Protein AF-A0A9E0NQ73-F1 (afdb_monomer)

Mean predicted aligned error: 7.07 Å

Solvent-accessible surface area (backbone atoms only — not comparable to full-atom values): 6672 Å² total; per-residue (Å²): 141,80,82,46,98,45,73,68,44,37,48,51,42,49,44,54,49,54,50,49,38,54,76,72,68,50,81,82,77,81,84,78,63,76,89,77,61,84,77,59,94,96,62,83,92,78,94,80,81,74,59,62,67,61,52,49,57,53,62,76,66,54,85,76,92,78,88,87,87,76,60,66,72,57,51,52,53,37,56,76,68,67,57,58,65,70,60,52,51,52,51,52,50,26,59,77,69,72,52,131

Radius of gyration: 22.27 Å; Cα contacts (8 Å, |Δi|>4): 39; chains: 1; bounding box: 52×22×61 Å

Structure (mmCIF, N/CA/C/O backbone):
data_AF-A0A9E0NQ73-F1
#
_entry.id   AF-A0A9E0NQ73-F1
#
loop_
_atom_site.group_PDB
_atom_site.id
_atom_site.type_symbol
_atom_site.label_atom_id
_atom_site.label_alt_id
_atom_site.label_comp_id
_atom_site.label_asym_id
_atom_site.label_entity_id
_atom_site.label_seq_id
_atom_site.pdbx_PDB_ins_code
_atom_site.Cartn_x
_atom_site.Cartn_y
_atom_site.Cartn_z
_atom_site.occupancy
_atom_site.B_iso_or_equiv
_atom_site.auth_seq_id
_atom_site.auth_comp_id
_atom_site.auth_asym_id
_atom_site.auth_atom_id
_atom_site.pdbx_PDB_model_num
ATOM 1 N N . MET A 1 1 ? 10.940 10.229 -17.733 1.00 56.34 1 MET A N 1
ATOM 2 C CA . MET A 1 1 ? 12.151 9.380 -17.679 1.00 56.34 1 MET A CA 1
ATOM 3 C C . MET A 1 1 ? 12.173 8.695 -16.330 1.00 56.34 1 MET A C 1
ATOM 5 O O . MET A 1 1 ? 12.040 9.390 -15.331 1.00 56.34 1 MET A O 1
ATOM 9 N N . THR A 1 2 ? 12.303 7.373 -16.312 1.00 76.00 2 THR A N 1
ATOM 10 C CA . THR A 1 2 ? 12.505 6.566 -15.103 1.00 76.00 2 THR A CA 1
ATOM 11 C C . THR A 1 2 ? 13.955 6.086 -15.078 1.00 76.00 2 THR A C 1
ATOM 13 O O . THR A 1 2 ? 14.506 5.757 -16.127 1.00 76.00 2 THR A O 1
ATOM 16 N N . VAL A 1 3 ? 14.586 6.081 -13.906 1.00 80.94 3 VAL A N 1
ATOM 17 C CA . VAL A 1 3 ? 15.957 5.592 -13.693 1.00 80.94 3 VAL A CA 1
ATOM 18 C C . VAL A 1 3 ? 15.953 4.774 -12.406 1.00 80.94 3 VAL A C 1
ATOM 20 O O . VAL A 1 3 ? 15.271 5.159 -11.458 1.00 80.94 3 VAL A O 1
ATOM 23 N N . GLY A 1 4 ? 16.681 3.661 -12.403 1.00 81.81 4 GLY A N 1
ATOM 24 C CA . GLY A 1 4 ? 16.969 2.846 -11.226 1.00 81.81 4 GLY A CA 1
ATOM 25 C C . GLY A 1 4 ? 18.432 2.416 -11.268 1.00 81.81 4 GLY A C 1
ATOM 26 O O . GLY A 1 4 ? 18.990 2.265 -12.359 1.00 81.81 4 GLY A O 1
ATOM 27 N N . ASP A 1 5 ? 19.043 2.257 -10.100 1.00 86.12 5 ASP A N 1
ATOM 28 C CA . ASP A 1 5 ? 20.443 1.851 -9.972 1.00 86.12 5 ASP A CA 1
ATOM 29 C C . ASP A 1 5 ? 20.600 0.331 -10.154 1.00 86.12 5 ASP A C 1
ATOM 31 O O . ASP A 1 5 ? 21.679 -0.150 -10.510 1.00 86.12 5 ASP A O 1
ATOM 35 N N . THR A 1 6 ? 19.512 -0.427 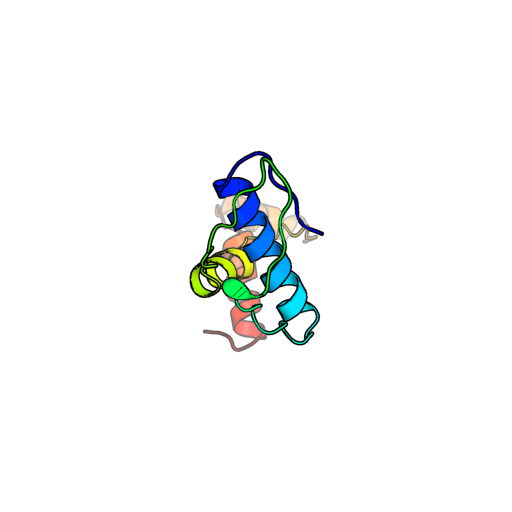-9.964 1.00 88.62 6 THR A N 1
ATOM 36 C CA . THR A 1 6 ? 19.438 -1.874 -10.210 1.00 88.62 6 THR A CA 1
ATOM 37 C C . THR A 1 6 ? 18.345 -2.240 -11.216 1.00 88.62 6 THR A C 1
ATOM 39 O O . THR A 1 6 ? 17.463 -1.439 -11.539 1.00 88.62 6 THR A O 1
ATOM 42 N N . GLU A 1 7 ? 18.382 -3.477 -11.715 1.00 84.88 7 GLU A N 1
ATOM 43 C CA . GLU A 1 7 ? 17.342 -4.014 -12.600 1.00 84.88 7 GLU A CA 1
ATOM 44 C C . GLU A 1 7 ? 15.976 -4.064 -11.897 1.00 84.88 7 GLU A C 1
ATOM 46 O O . GLU A 1 7 ? 14.953 -3.742 -12.504 1.00 84.88 7 GLU A O 1
ATOM 51 N N . GLU A 1 8 ? 15.954 -4.405 -10.604 1.00 87.69 8 GLU A N 1
ATOM 52 C CA . GLU A 1 8 ? 14.740 -4.409 -9.787 1.00 87.69 8 GLU A CA 1
ATOM 53 C C . GLU A 1 8 ? 14.166 -3.003 -9.617 1.00 87.69 8 GLU A C 1
ATOM 55 O O . GLU A 1 8 ? 12.957 -2.814 -9.751 1.00 87.69 8 GLU A O 1
ATOM 60 N N . GLU A 1 9 ? 15.015 -2.003 -9.366 1.00 88.00 9 GLU A N 1
ATOM 61 C CA . GLU A 1 9 ? 14.575 -0.611 -9.269 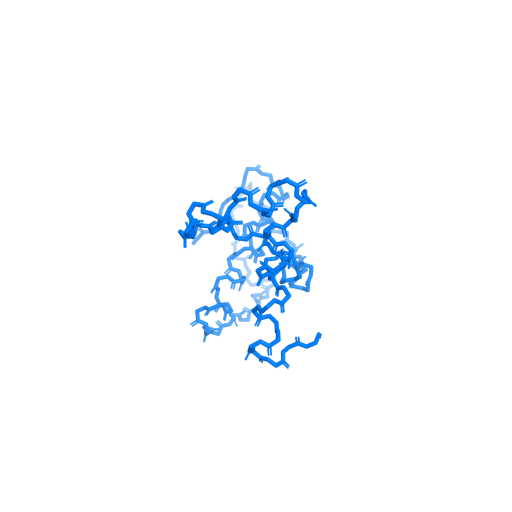1.00 88.00 9 GLU A CA 1
ATOM 62 C C . GLU A 1 9 ? 14.053 -0.093 -10.608 1.00 88.00 9 GLU A C 1
ATOM 64 O O . GLU A 1 9 ? 13.020 0.575 -10.652 1.00 88.00 9 GLU A O 1
ATOM 69 N N . ALA A 1 10 ? 14.717 -0.432 -11.716 1.00 88.44 10 ALA A N 1
ATOM 70 C CA . ALA A 1 10 ? 14.256 -0.069 -13.050 1.00 88.44 10 ALA A CA 1
ATOM 71 C C . ALA A 1 10 ? 12.877 -0.681 -13.363 1.00 88.44 10 ALA A C 1
ATOM 73 O O . ALA A 1 10 ? 12.007 0.014 -13.900 1.00 88.44 10 ALA A O 1
ATOM 74 N N . LEU A 1 11 ? 12.652 -1.949 -12.991 1.00 90.62 11 LEU A N 1
ATOM 75 C CA . LEU A 1 11 ? 11.357 -2.619 -13.133 1.00 90.62 11 LEU A CA 1
ATOM 76 C C . LEU A 1 11 ? 10.282 -1.960 -12.260 1.00 90.62 11 LEU A C 1
ATOM 78 O O . LEU A 1 11 ? 9.208 -1.636 -12.765 1.00 90.62 11 LEU A O 1
ATOM 82 N N . LEU A 1 12 ? 10.583 -1.712 -10.983 1.00 90.38 12 LEU A N 1
ATOM 83 C CA . LEU A 1 12 ? 9.670 -1.046 -10.055 1.00 90.38 12 LEU A CA 1
ATOM 84 C C . LEU A 1 12 ? 9.271 0.343 -10.569 1.00 90.38 12 LEU A C 1
ATOM 86 O O . LEU A 1 12 ? 8.094 0.701 -10.570 1.00 90.38 12 LEU A O 1
ATOM 90 N N . MET A 1 13 ? 10.240 1.125 -11.047 1.00 90.56 13 MET A N 1
ATOM 91 C CA . MET A 1 13 ? 9.990 2.462 -11.579 1.00 90.56 13 MET A CA 1
ATOM 92 C C . MET A 1 13 ? 9.130 2.426 -12.847 1.00 90.56 13 MET A C 1
ATOM 94 O O . MET A 1 13 ? 8.282 3.302 -13.022 1.00 90.56 13 MET A O 1
ATOM 98 N N . LEU A 1 14 ? 9.300 1.418 -13.712 1.00 92.06 14 LEU A N 1
ATOM 99 C CA . LEU A 1 14 ? 8.413 1.212 -14.860 1.00 92.06 14 LEU A CA 1
ATOM 100 C C . LEU A 1 14 ? 6.980 0.901 -14.408 1.00 92.06 14 LEU A C 1
ATOM 102 O O . LEU A 1 14 ? 6.042 1.515 -14.909 1.00 92.06 14 LEU A O 1
ATOM 106 N N . GLU A 1 15 ? 6.806 -0.034 -13.474 1.00 93.44 15 GLU A N 1
ATOM 107 C CA . GLU A 1 15 ? 5.487 -0.429 -12.963 1.00 93.44 15 GLU A CA 1
ATOM 108 C C . GLU A 1 15 ? 4.748 0.748 -12.315 1.00 93.44 15 GLU A C 1
ATOM 110 O O . GLU A 1 15 ? 3.575 0.985 -12.610 1.00 93.44 15 GLU A O 1
ATOM 115 N N . LEU A 1 16 ? 5.446 1.542 -11.499 1.00 92.06 16 LEU A N 1
ATOM 116 C CA . LEU A 1 16 ? 4.893 2.752 -10.887 1.00 92.06 16 LEU A CA 1
ATOM 117 C C . LEU A 1 16 ? 4.541 3.821 -11.925 1.00 92.06 16 LEU A C 1
ATOM 119 O O . LEU A 1 16 ? 3.506 4.476 -11.805 1.00 92.06 16 LEU A O 1
ATOM 123 N N . HIS A 1 17 ? 5.376 4.001 -12.950 1.00 93.00 17 HIS A N 1
ATOM 124 C CA . HIS A 1 17 ? 5.096 4.965 -14.009 1.00 93.00 17 HIS A CA 1
ATOM 125 C C . HIS A 1 17 ? 3.856 4.574 -14.819 1.00 93.00 17 HIS A C 1
ATOM 127 O O . HIS A 1 17 ? 2.994 5.419 -15.049 1.00 93.00 17 HIS A O 1
ATOM 133 N N . LEU A 1 18 ? 3.736 3.298 -15.199 1.00 93.25 18 LEU A N 1
ATOM 134 C CA . LEU A 1 18 ? 2.557 2.775 -15.890 1.00 93.25 18 LEU A CA 1
ATOM 135 C C . LEU A 1 18 ? 1.293 2.909 -15.035 1.00 93.25 18 LEU A C 1
ATOM 137 O O . LEU A 1 18 ? 0.249 3.279 -15.562 1.00 93.25 18 LEU A O 1
ATOM 141 N N . TYR A 1 19 ? 1.387 2.664 -13.725 1.00 93.62 19 TYR A N 1
ATOM 142 C CA . TYR A 1 19 ? 0.264 2.872 -12.810 1.00 93.62 19 TYR A CA 1
ATOM 143 C C . TYR A 1 19 ? -0.176 4.344 -12.777 1.00 93.62 19 TYR A C 1
ATOM 145 O O . TYR A 1 19 ? -1.367 4.627 -12.844 1.00 93.62 19 TYR A O 1
ATOM 153 N N . GLY A 1 20 ? 0.772 5.288 -12.746 1.00 92.69 20 GLY A N 1
ATOM 154 C CA . GLY A 1 20 ? 0.467 6.722 -12.823 1.00 92.69 20 GLY A CA 1
ATOM 155 C C . GLY A 1 20 ? -0.269 7.111 -14.111 1.00 92.69 20 GLY A C 1
ATOM 156 O O . GLY A 1 20 ? -1.291 7.782 -14.044 1.00 92.69 20 GLY A O 1
ATOM 157 N N . ILE A 1 21 ? 0.190 6.612 -15.265 1.00 94.12 21 ILE A N 1
ATOM 158 C CA . ILE A 1 21 ? -0.473 6.828 -16.567 1.00 94.12 21 ILE A CA 1
ATOM 159 C C . ILE A 1 21 ? -1.930 6.327 -16.534 1.00 94.12 21 ILE A C 1
ATOM 161 O O . ILE A 1 21 ? -2.824 6.988 -17.062 1.00 94.12 21 ILE A O 1
ATOM 165 N N . GLU A 1 22 ? -2.191 5.177 -15.902 1.00 93.19 22 GLU A N 1
ATOM 166 C CA . GLU A 1 22 ? -3.551 4.637 -15.755 1.00 93.19 22 GLU A CA 1
ATOM 167 C C . GLU A 1 22 ? -4.446 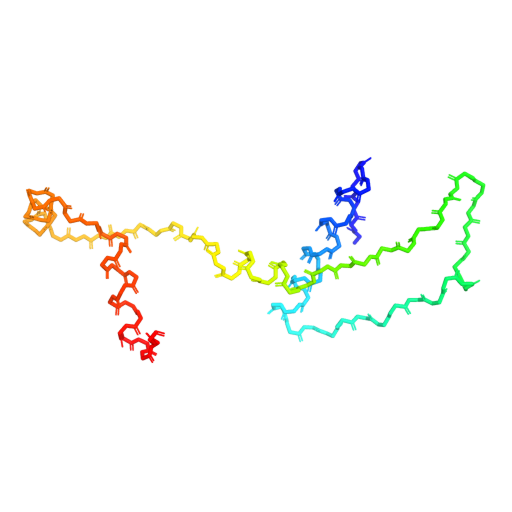5.516 -14.873 1.00 93.19 22 GLU A C 1
ATOM 169 O O . GLU A 1 22 ? -5.591 5.783 -15.246 1.00 93.19 22 GLU A O 1
ATOM 174 N N . GLU A 1 23 ? -3.931 5.985 -13.734 1.00 93.31 23 GLU A N 1
ATOM 175 C CA . GLU A 1 23 ? -4.659 6.868 -12.810 1.00 93.31 23 GLU A CA 1
ATOM 176 C C . GLU A 1 23 ? -5.007 8.213 -13.463 1.00 93.31 23 GLU A C 1
ATOM 178 O O . GLU A 1 23 ? -6.123 8.720 -13.304 1.00 93.31 23 GLU A O 1
ATOM 183 N N . ASP A 1 24 ? -4.087 8.745 -14.271 1.00 94.75 24 ASP A N 1
ATOM 184 C CA . ASP A 1 24 ? -4.275 9.970 -15.051 1.00 94.75 24 ASP A CA 1
ATOM 185 C C . ASP A 1 24 ? -5.192 9.757 -16.277 1.00 94.75 24 ASP A C 1
ATOM 187 O O . ASP A 1 24 ? -5.570 10.714 -16.958 1.00 94.75 24 ASP A O 1
ATOM 191 N N . LYS A 1 25 ? -5.626 8.510 -16.527 1.00 93.12 25 LYS A N 1
ATOM 192 C CA . LYS A 1 25 ? -6.453 8.081 -17.672 1.00 93.12 25 LYS A CA 1
ATOM 193 C C . LYS A 1 25 ? -5.807 8.384 -19.023 1.00 93.12 25 LYS A C 1
ATOM 195 O O . LYS A 1 25 ? -6.499 8.617 -20.019 1.00 93.12 25 LYS A O 1
ATOM 200 N N . GLU A 1 26 ? -4.484 8.369 -19.056 1.00 94.81 26 GLU A N 1
ATOM 201 C CA . GLU A 1 26 ? -3.697 8.531 -20.266 1.00 94.81 26 GLU A CA 1
ATOM 202 C C . GLU A 1 26 ? -3.563 7.198 -21.021 1.00 94.81 26 GLU A C 1
ATOM 204 O O . GLU A 1 26 ? -3.820 6.108 -20.504 1.00 94.81 26 GLU A O 1
ATOM 209 N N . VAL A 1 27 ? -3.182 7.275 -22.296 1.00 92.50 27 VAL A N 1
ATOM 210 C CA . VAL A 1 27 ? -2.987 6.085 -23.130 1.00 92.50 27 VAL A CA 1
ATOM 211 C C . VAL A 1 27 ? -1.580 5.542 -22.908 1.00 92.50 27 VAL A C 1
ATOM 213 O O . VAL A 1 27 ? -0.596 6.233 -23.170 1.00 92.50 27 VAL A O 1
ATOM 216 N N . ILE A 1 28 ? -1.484 4.278 -22.494 1.00 90.44 28 ILE A N 1
ATOM 217 C CA . ILE A 1 28 ? -0.199 3.579 -22.399 1.00 90.44 28 ILE A C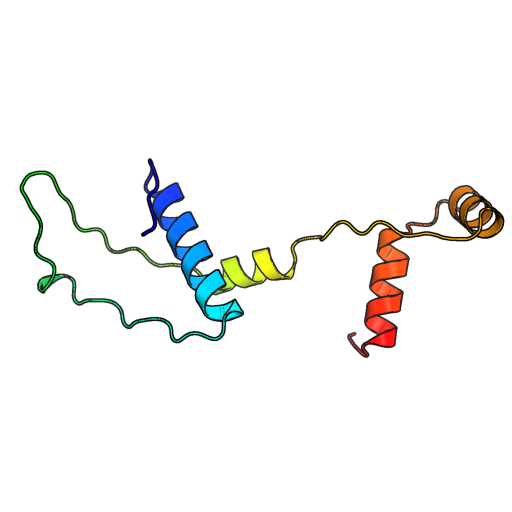A 1
ATOM 218 C C . ILE A 1 28 ? 0.402 3.447 -23.810 1.00 90.44 28 ILE A C 1
ATOM 220 O O . ILE A 1 28 ? -0.262 2.915 -24.707 1.00 90.44 28 ILE A O 1
ATOM 224 N N . PRO A 1 29 ? 1.646 3.907 -24.033 1.00 90.12 29 PRO A N 1
ATOM 225 C CA . PRO A 1 29 ? 2.287 3.811 -25.337 1.00 90.12 29 PRO A CA 1
ATOM 226 C C . PRO A 1 29 ? 2.557 2.353 -25.723 1.00 90.12 29 PRO A C 1
ATOM 228 O O . PRO A 1 29 ? 2.832 1.500 -24.877 1.00 90.12 29 PRO A O 1
ATOM 231 N N . ASN A 1 30 ? 2.530 2.069 -27.027 1.00 90.44 30 ASN A N 1
ATOM 232 C CA . ASN A 1 30 ? 2.905 0.750 -27.528 1.00 90.44 30 ASN A CA 1
ATOM 233 C C . ASN A 1 30 ? 4.404 0.486 -27.294 1.00 90.44 30 ASN A C 1
ATOM 235 O O . ASN A 1 30 ? 5.214 1.394 -27.505 1.00 90.44 30 ASN A O 1
ATOM 239 N N . PRO A 1 31 ? 4.797 -0.743 -26.910 1.00 89.94 31 PRO A N 1
ATOM 240 C CA . PRO A 1 31 ? 6.204 -1.105 -26.782 1.00 89.94 31 PRO A CA 1
ATOM 241 C C . PRO A 1 31 ? 6.947 -0.967 -28.113 1.00 89.94 31 PRO A C 1
ATOM 243 O O . PRO A 1 31 ? 6.458 -1.414 -29.152 1.00 89.94 31 PRO A O 1
ATOM 246 N N . SER A 1 32 ? 8.152 -0.403 -28.076 1.00 90.25 32 SER A N 1
ATOM 247 C CA . SER A 1 32 ? 9.033 -0.341 -29.245 1.00 90.25 32 SER A CA 1
ATOM 248 C C . SER A 1 32 ? 9.531 -1.732 -29.649 1.00 90.25 32 SER A C 1
ATOM 250 O O . SER A 1 32 ? 9.783 -2.591 -28.799 1.00 90.25 32 SER A O 1
ATOM 252 N N . HIS A 1 33 ? 9.751 -1.950 -30.947 1.00 88.94 33 HIS A N 1
ATOM 253 C CA . HIS A 1 33 ? 10.404 -3.164 -31.428 1.00 88.94 33 HIS A CA 1
ATOM 254 C C . HIS A 1 33 ? 11.887 -3.161 -31.049 1.00 88.94 33 HIS A C 1
ATOM 256 O O . HIS A 1 33 ? 12.614 -2.233 -31.388 1.00 88.94 33 HIS A O 1
ATOM 262 N N . ILE A 1 34 ? 12.362 -4.231 -30.402 1.00 87.94 34 ILE A N 1
ATOM 263 C CA . ILE A 1 34 ? 13.749 -4.310 -29.910 1.00 87.94 34 ILE A CA 1
ATOM 264 C C . ILE A 1 34 ? 14.804 -4.098 -31.007 1.00 87.94 34 ILE A C 1
ATOM 266 O O . ILE A 1 34 ? 15.853 -3.516 -30.751 1.00 87.94 34 ILE A O 1
ATOM 270 N N . ILE A 1 35 ? 14.509 -4.539 -32.232 1.00 87.19 35 ILE A N 1
ATOM 271 C CA . ILE A 1 35 ? 15.415 -4.460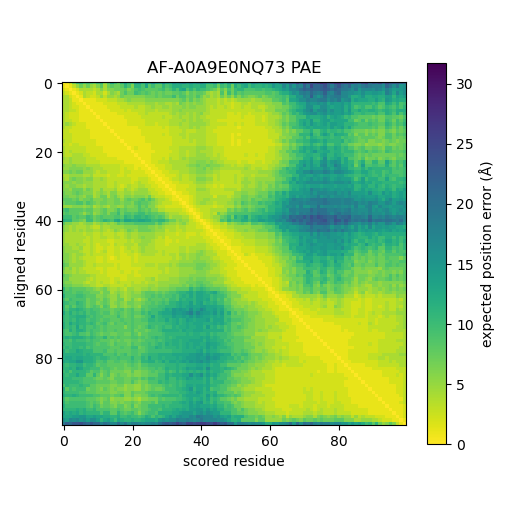 -33.387 1.00 87.19 35 ILE A CA 1
ATOM 272 C C . ILE A 1 35 ? 15.605 -3.008 -33.853 1.00 87.19 35 ILE A C 1
ATOM 274 O O . ILE A 1 35 ? 16.632 -2.673 -34.434 1.00 87.19 35 ILE A O 1
ATOM 278 N N . GLU A 1 36 ? 14.635 -2.136 -33.583 1.00 88.56 36 GLU A N 1
ATOM 279 C CA . GLU A 1 36 ? 14.637 -0.740 -34.033 1.00 88.56 36 GLU A CA 1
ATOM 280 C C . GLU A 1 36 ? 15.351 0.198 -33.041 1.00 88.56 36 GLU A C 1
ATOM 282 O O . GLU A 1 36 ? 15.523 1.388 -33.312 1.00 88.56 36 GLU A O 1
ATOM 287 N N . ILE A 1 37 ? 15.790 -0.320 -31.887 1.00 88.50 37 ILE A N 1
ATOM 288 C CA . ILE A 1 37 ? 16.423 0.467 -30.827 1.00 88.50 37 ILE A CA 1
ATOM 289 C C . ILE A 1 37 ? 17.933 0.579 -31.085 1.00 88.50 37 ILE A C 1
ATOM 291 O O . ILE A 1 37 ? 18.700 -0.370 -30.912 1.00 88.50 37 ILE A O 1
ATOM 295 N N . ASN A 1 38 ? 18.376 1.782 -31.451 1.00 88.88 38 ASN A N 1
ATOM 296 C CA . ASN A 1 38 ? 19.798 2.110 -31.553 1.00 88.88 38 ASN A CA 1
ATOM 297 C C . ASN A 1 38 ? 20.425 2.253 -30.156 1.00 88.88 38 ASN A C 1
ATOM 299 O O . ASN A 1 38 ? 19.853 2.903 -29.283 1.00 88.88 38 ASN A O 1
ATOM 303 N N . HIS A 1 39 ? 21.622 1.698 -29.961 1.00 86.56 39 HIS A N 1
ATOM 304 C CA . HIS A 1 39 ? 22.372 1.780 -28.705 1.00 86.56 39 HIS A CA 1
ATOM 305 C C . HIS A 1 39 ? 23.856 2.074 -28.968 1.00 86.56 39 HIS A C 1
ATOM 307 O O . HIS A 1 39 ? 24.383 1.792 -30.046 1.00 86.56 39 HIS A O 1
ATOM 313 N N . THR A 1 40 ? 24.535 2.683 -27.996 1.00 89.94 40 THR A N 1
ATOM 314 C CA . THR A 1 40 ? 25.965 3.016 -28.090 1.00 89.94 40 THR A CA 1
ATOM 315 C C . THR A 1 40 ? 26.843 1.909 -27.502 1.00 89.94 40 THR A C 1
ATOM 317 O O . THR A 1 40 ? 26.362 0.954 -26.887 1.00 89.94 40 THR A O 1
ATOM 320 N N . LYS A 1 41 ? 28.169 2.016 -27.686 1.00 86.94 41 LYS A N 1
ATOM 321 C CA . LYS A 1 41 ? 29.114 1.121 -27.002 1.00 86.94 41 LYS A CA 1
ATOM 322 C C . LYS A 1 41 ? 28.898 1.215 -25.486 1.00 86.94 41 LYS A C 1
ATOM 324 O O . LYS A 1 41 ? 28.882 2.316 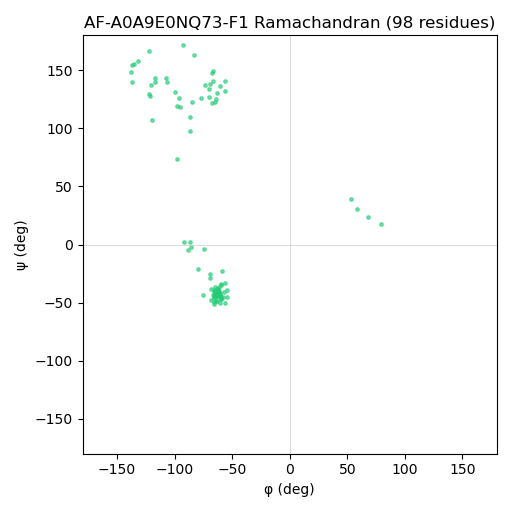-24.947 1.00 86.94 41 LYS A O 1
ATOM 329 N N . ASN A 1 42 ? 28.803 0.054 -24.836 1.00 88.12 42 ASN A N 1
ATOM 330 C CA . ASN A 1 42 ? 28.552 -0.143 -23.399 1.00 88.12 42 ASN A CA 1
ATOM 331 C C . ASN A 1 42 ? 27.089 0.004 -22.943 1.00 88.12 42 ASN A C 1
ATOM 333 O O . ASN A 1 42 ? 26.841 0.142 -21.749 1.00 88.12 42 ASN A O 1
ATOM 337 N N . GLN A 1 43 ? 26.123 -0.065 -23.858 1.00 89.00 43 GLN A N 1
ATOM 338 C CA . GLN A 1 43 ? 24.710 -0.224 -23.515 1.00 89.00 43 GLN A CA 1
ATOM 339 C C . GLN A 1 43 ? 24.236 -1.637 -23.854 1.00 89.00 43 GLN A C 1
ATOM 341 O O . GLN A 1 43 ? 24.634 -2.205 -24.871 1.00 89.00 43 GLN A O 1
ATOM 346 N N . ALA A 1 44 ? 23.367 -2.186 -23.009 1.00 86.12 44 ALA A N 1
ATOM 347 C CA . ALA A 1 44 ? 22.654 -3.429 -23.266 1.00 86.12 44 ALA A CA 1
ATOM 348 C C . ALA A 1 44 ? 21.153 -3.137 -23.321 1.00 86.12 44 ALA A C 1
ATOM 350 O O . ALA A 1 44 ? 20.642 -2.343 -22.532 1.00 86.12 44 ALA A O 1
ATOM 351 N N . ILE A 1 45 ? 20.454 -3.777 -24.257 1.00 87.88 45 ILE A N 1
ATOM 352 C CA . ILE A 1 45 ? 18.996 -3.712 -24.338 1.00 87.88 45 ILE A CA 1
ATOM 353 C C . ILE A 1 45 ? 18.436 -4.940 -23.631 1.00 87.88 45 ILE A C 1
ATOM 355 O O . ILE A 1 45 ? 18.801 -6.069 -23.959 1.00 87.88 45 ILE A O 1
ATOM 359 N N . VAL A 1 46 ? 17.536 -4.712 -22.679 1.00 86.31 46 VAL A N 1
ATOM 360 C CA . VAL A 1 46 ? 16.904 -5.762 -21.879 1.00 86.31 46 VAL A CA 1
ATOM 361 C C . VAL A 1 46 ? 15.393 -5.672 -22.064 1.00 86.31 46 VAL A C 1
ATOM 363 O O . VAL A 1 46 ? 14.812 -4.595 -21.928 1.00 86.31 46 VAL A O 1
ATOM 366 N N . LEU A 1 47 ? 14.744 -6.797 -22.384 1.00 87.88 47 LEU A N 1
ATOM 367 C CA . LEU A 1 47 ? 13.286 -6.877 -22.319 1.00 87.88 47 LEU A CA 1
ATOM 368 C C . LEU A 1 47 ? 12.857 -7.022 -20.863 1.00 87.88 47 LEU A C 1
ATOM 370 O O . LEU A 1 47 ? 13.256 -7.964 -20.183 1.00 87.88 47 LEU A O 1
ATOM 374 N N . ILE A 1 48 ? 11.973 -6.132 -20.434 1.00 86.31 48 ILE A N 1
ATOM 375 C CA . ILE A 1 48 ? 11.349 -6.165 -19.115 1.00 86.31 48 ILE A CA 1
ATOM 376 C C . ILE A 1 48 ? 9.844 -6.360 -19.260 1.00 86.31 48 ILE A C 1
ATOM 378 O O . ILE A 1 48 ? 9.217 -5.857 -20.193 1.00 86.31 48 ILE A O 1
ATOM 382 N N . LYS A 1 49 ? 9.260 -7.122 -18.335 1.00 89.06 49 LYS A N 1
ATOM 383 C CA . LYS A 1 49 ? 7.823 -7.389 -18.286 1.00 89.06 49 LYS A CA 1
ATOM 384 C C . LYS A 1 49 ? 7.268 -6.871 -16.966 1.00 89.06 49 LYS A C 1
ATOM 386 O O . LYS A 1 49 ? 7.474 -7.499 -15.936 1.00 89.06 49 LYS A O 1
ATOM 391 N N . ALA A 1 50 ? 6.531 -5.769 -17.031 1.00 90.50 50 ALA A N 1
ATOM 392 C CA . ALA A 1 50 ? 5.786 -5.231 -15.898 1.00 90.50 50 ALA A CA 1
ATOM 393 C C . ALA A 1 50 ? 4.596 -6.140 -15.541 1.00 90.50 50 ALA A C 1
ATOM 395 O O . ALA A 1 50 ? 3.831 -6.555 -16.422 1.00 90.50 50 ALA A O 1
ATOM 396 N N . ASN A 1 51 ? 4.405 -6.434 -14.254 1.00 92.12 51 ASN A N 1
ATOM 397 C CA . ASN A 1 51 ? 3.240 -7.158 -13.755 1.00 92.12 51 ASN A CA 1
ATOM 398 C C . ASN A 1 51 ? 2.184 -6.193 -13.204 1.00 92.12 51 ASN A C 1
ATOM 400 O O . ASN A 1 51 ? 1.918 -6.140 -12.005 1.00 92.12 51 ASN A O 1
ATOM 404 N N . MET A 1 52 ? 1.493 -5.506 -14.115 1.00 92.69 52 MET A N 1
ATOM 405 C CA . MET A 1 52 ? 0.476 -4.511 -13.753 1.00 92.69 52 MET A CA 1
ATOM 406 C C . MET A 1 52 ? -0.671 -5.065 -12.901 1.00 92.69 52 MET A C 1
ATOM 408 O O . MET A 1 52 ? -1.323 -4.306 -12.192 1.00 92.69 52 MET A O 1
ATOM 412 N N . ARG A 1 53 ? -0.943 -6.378 -12.932 1.00 92.06 53 ARG A N 1
ATOM 413 C CA . ARG A 1 53 ? -1.949 -6.965 -12.038 1.00 92.06 53 ARG A CA 1
ATOM 414 C C . ARG A 1 53 ? -1.500 -6.869 -10.581 1.00 92.06 53 ARG A C 1
ATOM 416 O O . ARG A 1 53 ? -2.254 -6.363 -9.760 1.00 92.06 53 ARG A O 1
ATOM 423 N N . ALA A 1 54 ? -0.283 -7.324 -10.290 1.00 89.62 54 ALA A N 1
ATOM 424 C CA . ALA A 1 54 ? 0.272 -7.262 -8.943 1.00 89.62 54 ALA A CA 1
ATOM 425 C C . ALA A 1 54 ? 0.430 -5.809 -8.475 1.00 89.62 54 ALA A C 1
ATOM 427 O O . ALA A 1 54 ? 0.010 -5.488 -7.367 1.00 89.62 54 ALA A O 1
ATOM 428 N N . THR A 1 55 ? 0.932 -4.922 -9.341 1.00 90.12 55 THR A N 1
ATOM 429 C CA . THR A 1 55 ? 1.091 -3.495 -9.027 1.00 90.12 55 THR A CA 1
ATOM 430 C C . THR A 1 55 ? -0.245 -2.837 -8.676 1.00 90.12 55 THR A C 1
ATOM 432 O O . THR A 1 55 ? -0.343 -2.154 -7.661 1.00 90.12 55 THR A O 1
ATOM 435 N N . ARG A 1 56 ? -1.309 -3.069 -9.461 1.00 92.12 56 ARG A N 1
ATOM 436 C CA . ARG A 1 56 ? -2.650 -2.534 -9.161 1.00 92.12 56 ARG A CA 1
ATOM 437 C C . ARG A 1 56 ? -3.201 -3.082 -7.855 1.00 92.12 56 ARG A C 1
ATOM 439 O O . ARG A 1 56 ? -3.758 -2.316 -7.075 1.00 92.12 56 ARG A O 1
ATOM 446 N N . ASP A 1 57 ? -3.069 -4.386 -7.624 1.00 90.75 57 ASP A N 1
ATOM 447 C CA . ASP A 1 57 ? -3.532 -5.005 -6.383 1.00 90.75 57 ASP A CA 1
ATOM 448 C C . ASP A 1 57 ? -2.802 -4.391 -5.177 1.00 90.75 57 ASP A C 1
ATOM 450 O O . ASP A 1 57 ? -3.435 -4.069 -4.175 1.00 90.75 57 ASP A O 1
ATOM 454 N N . GLU A 1 58 ? -1.494 -4.158 -5.275 1.00 89.56 58 GLU A N 1
ATOM 455 C CA . GLU A 1 58 ? -0.717 -3.516 -4.215 1.00 89.56 58 GLU A CA 1
ATOM 456 C C . GLU A 1 58 ? -1.133 -2.055 -3.994 1.00 89.56 58 GLU A C 1
ATOM 458 O O . GLU A 1 58 ? -1.412 -1.651 -2.861 1.00 89.56 58 GLU A O 1
ATOM 463 N N . MET A 1 59 ? -1.213 -1.263 -5.067 1.00 89.19 59 MET A N 1
ATOM 464 C CA . MET A 1 59 ? -1.522 0.165 -4.973 1.00 89.19 59 MET A CA 1
ATOM 465 C C . MET A 1 59 ? -2.950 0.414 -4.478 1.00 89.19 59 MET A C 1
ATOM 467 O O . MET A 1 59 ? -3.145 1.221 -3.567 1.00 89.19 59 MET A O 1
ATOM 471 N N . ASN A 1 60 ? -3.938 -0.329 -4.985 1.00 86.94 60 ASN A N 1
ATOM 472 C CA . ASN A 1 60 ? -5.342 -0.172 -4.591 1.00 86.94 60 ASN A CA 1
ATOM 473 C C . ASN A 1 60 ? -5.618 -0.627 -3.152 1.00 86.94 60 ASN A C 1
ATOM 475 O O . ASN A 1 60 ? -6.521 -0.103 -2.500 1.00 86.94 60 ASN A O 1
ATOM 479 N N . ASN A 1 61 ? -4.852 -1.593 -2.635 1.00 86.81 61 ASN A N 1
ATOM 480 C CA . ASN A 1 61 ? -5.022 -2.094 -1.268 1.00 86.81 61 ASN A CA 1
ATOM 481 C C . ASN A 1 61 ? -4.158 -1.358 -0.236 1.00 86.81 61 ASN A C 1
ATOM 483 O O . ASN A 1 61 ? -4.187 -1.690 0.955 1.00 86.81 61 ASN A O 1
ATOM 487 N N . LYS A 1 62 ? -3.395 -0.345 -0.657 1.00 88.25 62 LYS A N 1
ATOM 488 C CA . LYS A 1 62 ? -2.536 0.421 0.239 1.00 88.25 62 LYS A CA 1
ATOM 489 C C . LYS A 1 62 ? -3.372 1.183 1.266 1.00 88.25 62 LYS A C 1
ATOM 491 O O . LYS A 1 62 ? -4.221 2.011 0.941 1.00 88.25 62 LYS A O 1
ATOM 496 N N . ALA A 1 63 ? -3.099 0.934 2.545 1.00 87.94 63 ALA A N 1
ATOM 497 C CA . ALA A 1 63 ? -3.788 1.624 3.626 1.00 87.94 63 ALA A CA 1
ATOM 498 C C . ALA A 1 63 ? -3.410 3.115 3.650 1.00 87.94 63 ALA A C 1
ATOM 500 O O . ALA A 1 63 ? -2.245 3.476 3.830 1.00 87.94 63 ALA A O 1
ATOM 501 N N . VAL A 1 64 ? -4.408 3.991 3.525 1.00 90.62 64 VAL A N 1
ATOM 502 C CA . VAL A 1 64 ? -4.223 5.445 3.621 1.00 90.62 64 VAL A CA 1
ATOM 503 C C . VAL A 1 64 ? -4.580 5.914 5.029 1.00 90.62 64 VAL A C 1
ATOM 505 O O . VAL A 1 64 ? -5.724 5.785 5.467 1.00 90.62 64 VAL A O 1
ATOM 508 N N . LYS A 1 65 ? -3.611 6.500 5.746 1.00 92.81 65 LYS A N 1
ATOM 509 C CA . LYS A 1 65 ? -3.847 7.073 7.079 1.00 92.81 65 LYS A CA 1
ATOM 510 C C . LYS A 1 65 ? -4.846 8.228 6.986 1.00 92.81 65 LYS A C 1
ATOM 512 O O . LYS A 1 65 ? -4.665 9.156 6.199 1.00 92.81 65 LYS A O 1
ATOM 517 N N . LYS A 1 66 ? -5.868 8.195 7.839 1.00 93.44 66 LYS A N 1
ATOM 518 C CA . LYS A 1 66 ? -6.838 9.281 8.005 1.00 93.44 66 LYS A CA 1
ATOM 519 C C . LYS A 1 66 ? -6.815 9.781 9.446 1.00 93.44 66 LYS A C 1
ATOM 521 O O . LYS A 1 66 ? -6.750 8.985 10.380 1.00 93.44 66 LYS A O 1
ATOM 526 N N . THR A 1 67 ? -6.858 11.099 9.607 1.00 93.94 67 THR A N 1
ATOM 527 C CA . THR A 1 67 ? -7.036 11.768 10.901 1.00 93.94 67 THR A CA 1
ATOM 528 C C . THR A 1 67 ? -8.501 12.167 11.017 1.00 93.94 67 THR A C 1
ATOM 530 O O . THR A 1 67 ? -9.047 12.738 10.077 1.00 93.94 67 THR A O 1
ATOM 533 N N . LEU A 1 68 ? -9.139 11.852 12.143 1.00 93.50 68 LEU A N 1
ATOM 534 C CA . LEU A 1 68 ? -10.563 12.099 12.377 1.00 93.50 68 LEU A CA 1
ATOM 535 C C . LEU A 1 68 ? -10.789 12.778 13.730 1.00 93.50 68 LEU A C 1
ATOM 537 O O . LEU A 1 68 ? -9.959 12.676 14.634 1.00 93.50 68 LEU A O 1
ATOM 541 N N . THR A 1 69 ? -11.927 13.453 13.867 1.00 96.00 69 THR A N 1
ATOM 542 C CA . THR A 1 69 ? -12.347 14.132 15.097 1.00 96.00 69 THR A CA 1
ATOM 543 C C . THR A 1 69 ? -13.679 13.555 15.552 1.00 96.00 69 THR A C 1
ATOM 545 O O . THR A 1 69 ? -14.625 13.499 14.772 1.00 96.00 69 THR A O 1
ATOM 548 N N . ILE A 1 70 ? -13.757 13.130 16.814 1.00 95.88 70 ILE A N 1
ATOM 549 C CA . ILE A 1 70 ? -14.972 12.590 17.436 1.00 95.88 70 ILE A CA 1
ATOM 550 C C . ILE A 1 70 ? -15.165 13.183 18.836 1.00 95.88 70 ILE A C 1
ATOM 552 O O . ILE A 1 70 ? -14.186 13.590 19.468 1.00 95.88 70 ILE A O 1
ATOM 556 N N . PRO A 1 71 ? -16.404 13.221 19.356 1.00 98.19 71 PRO A N 1
ATOM 557 C CA . PRO A 1 71 ? -16.659 13.648 20.726 1.00 98.19 71 PRO A CA 1
ATOM 558 C C . PRO A 1 71 ? -15.876 12.819 21.753 1.00 98.19 71 PRO A C 1
ATOM 560 O O . PRO A 1 71 ? -15.796 11.593 21.644 1.00 98.19 71 PRO A O 1
ATOM 563 N N . LYS A 1 72 ? -15.361 13.474 22.804 1.00 97.62 72 LYS A N 1
ATOM 564 C CA . LYS A 1 72 ? -14.568 12.816 23.857 1.00 97.62 72 LYS A CA 1
ATOM 565 C C . LYS A 1 72 ? -15.294 11.628 24.497 1.00 97.62 72 LYS A C 1
ATOM 567 O O . LYS A 1 72 ? -14.701 10.567 24.648 1.00 97.62 72 LYS A O 1
ATOM 572 N N . TRP A 1 73 ? -16.577 11.787 24.826 1.00 98.06 73 TRP A N 1
ATOM 573 C CA . TRP A 1 73 ? -17.367 10.724 25.455 1.00 98.06 73 TRP A CA 1
ATOM 574 C C . TRP A 1 73 ? -17.436 9.458 24.587 1.00 98.06 73 TRP A C 1
ATOM 576 O O . TRP A 1 73 ? -17.433 8.348 25.115 1.00 98.06 73 TRP A O 1
ATOM 586 N N . LEU A 1 74 ? -17.457 9.617 23.260 1.00 97.44 74 LEU A N 1
ATOM 587 C CA . LEU A 1 74 ? -17.522 8.508 22.315 1.00 97.44 74 LEU A CA 1
ATOM 588 C C . LEU A 1 74 ? -16.168 7.807 22.210 1.00 97.44 74 LEU A C 1
ATOM 590 O O . LEU A 1 74 ? -16.111 6.579 22.256 1.00 97.44 74 LEU A O 1
ATOM 594 N N . ASN A 1 75 ? -15.084 8.586 22.135 1.00 97.19 75 ASN A N 1
ATOM 595 C CA . ASN A 1 75 ? -13.725 8.055 22.186 1.00 97.19 75 ASN A CA 1
ATOM 596 C C . ASN A 1 75 ? -13.503 7.226 23.456 1.00 97.19 75 ASN A C 1
ATOM 598 O O . ASN A 1 75 ? -13.057 6.086 23.374 1.00 97.19 75 ASN A O 1
ATOM 602 N N . ASP A 1 76 ? -13.851 7.776 24.620 1.00 98.00 76 ASP A N 1
ATOM 603 C CA . ASP A 1 76 ? -13.629 7.115 25.905 1.00 98.00 76 ASP A CA 1
ATOM 604 C C . ASP A 1 76 ? -14.411 5.792 25.994 1.00 98.00 76 ASP A C 1
ATOM 606 O O . ASP A 1 76 ? -13.857 4.765 26.387 1.00 98.00 76 ASP A O 1
ATOM 610 N N . GLN A 1 77 ? -15.677 5.771 25.554 1.00 97.88 77 GLN A N 1
ATOM 611 C CA . GLN A 1 77 ? -16.460 4.533 25.507 1.00 97.88 77 GLN A CA 1
ATOM 612 C C . GLN A 1 77 ? -15.887 3.493 24.535 1.00 97.88 77 GLN A C 1
ATOM 614 O O . GLN A 1 77 ? -15.828 2.309 24.873 1.00 97.88 77 GLN A O 1
ATOM 619 N N . ALA A 1 78 ? -15.456 3.915 23.344 1.00 97.12 78 ALA A N 1
ATOM 620 C CA . ALA A 1 78 ? -14.859 3.030 22.348 1.00 97.12 78 ALA A CA 1
ATOM 621 C C . ALA A 1 78 ? -13.522 2.444 22.835 1.00 97.12 78 ALA A C 1
ATOM 623 O O . ALA A 1 78 ? -13.290 1.243 22.699 1.00 97.12 78 ALA A O 1
ATOM 624 N N . MET A 1 79 ? -12.683 3.258 23.482 1.00 96.88 79 MET A N 1
ATOM 625 C CA . MET A 1 79 ? -11.413 2.829 24.073 1.00 96.88 79 MET A CA 1
ATOM 626 C C . MET A 1 79 ? -11.618 1.844 25.228 1.00 96.88 79 MET A C 1
ATOM 628 O O . MET A 1 79 ? -10.954 0.808 25.266 1.00 96.88 79 MET A O 1
ATOM 632 N N . ASN A 1 80 ? -12.584 2.096 26.120 1.00 97.88 80 ASN A N 1
ATOM 633 C CA . ASN A 1 80 ? -12.932 1.173 27.209 1.00 97.88 80 ASN A CA 1
ATOM 634 C C . ASN A 1 80 ? -13.376 -0.200 26.686 1.00 97.88 80 ASN A C 1
ATOM 636 O O . ASN A 1 80 ? -13.074 -1.231 27.286 1.00 97.88 80 ASN A O 1
ATOM 640 N N . LYS A 1 81 ? -14.061 -0.217 25.539 1.00 97.38 81 LYS A N 1
ATOM 641 C CA . LYS A 1 81 ? -14.483 -1.437 24.841 1.00 97.38 81 LYS A CA 1
ATOM 642 C C . LYS A 1 81 ? -13.420 -2.003 23.887 1.00 97.38 81 LYS A C 1
ATOM 644 O O . LYS A 1 81 ? -13.691 -3.004 23.233 1.00 97.38 81 LYS A O 1
ATOM 649 N N . LYS A 1 82 ? -12.225 -1.399 23.810 1.00 96.94 82 LYS A N 1
ATOM 650 C CA . LYS A 1 82 ? -11.120 -1.782 22.907 1.00 96.94 82 LYS A CA 1
ATOM 651 C C . LYS A 1 82 ? -11.538 -1.865 21.430 1.00 96.94 82 LYS A C 1
ATOM 653 O O . LYS A 1 82 ? -11.116 -2.762 20.703 1.00 96.94 82 LYS A O 1
ATOM 658 N N . ILE A 1 83 ? -12.380 -0.934 20.988 1.00 96.62 83 ILE A N 1
ATOM 659 C CA . ILE A 1 83 ? -12.868 -0.877 19.607 1.00 96.62 83 ILE A CA 1
ATOM 660 C C . ILE A 1 83 ? -11.739 -0.487 18.647 1.00 96.62 83 ILE A C 1
ATOM 662 O O . ILE A 1 83 ? -10.967 0.436 18.904 1.00 96.62 83 ILE A O 1
ATOM 666 N N . ASN A 1 84 ? -11.683 -1.156 17.493 1.00 96.00 84 ASN A N 1
ATOM 667 C CA . ASN A 1 84 ? -10.785 -0.793 16.403 1.00 96.00 84 ASN A CA 1
ATOM 668 C C . ASN A 1 84 ? -11.439 0.259 15.492 1.00 96.00 84 ASN A C 1
ATOM 670 O O . ASN A 1 84 ? -12.191 -0.078 14.578 1.00 96.00 84 ASN A O 1
ATOM 674 N N . PHE A 1 85 ? -11.106 1.533 15.711 1.00 95.38 85 PHE A N 1
ATOM 675 C CA . PHE A 1 85 ? -11.624 2.654 14.918 1.00 95.38 85 PHE A CA 1
ATOM 676 C C . PHE A 1 85 ? -11.397 2.495 13.413 1.00 95.38 85 PHE A C 1
ATOM 678 O O . PHE A 1 85 ? -12.278 2.822 12.626 1.00 95.38 85 PHE A O 1
ATOM 685 N N . SER A 1 86 ? -10.234 1.980 13.002 1.00 94.50 86 SER A N 1
ATOM 686 C CA . SER A 1 86 ? -9.915 1.823 11.579 1.00 94.50 86 SER A CA 1
ATOM 687 C C . SER A 1 86 ? -10.782 0.762 10.900 1.00 94.50 86 SER A C 1
ATOM 689 O O . SER A 1 86 ? -11.216 0.961 9.767 1.00 94.50 86 SER A O 1
ATOM 691 N N . ALA A 1 87 ? -11.080 -0.337 11.601 1.00 94.31 87 ALA A N 1
ATOM 692 C CA . ALA A 1 87 ? -11.951 -1.390 11.090 1.00 94.31 87 ALA A CA 1
ATOM 693 C C . ALA A 1 87 ? -13.396 -0.896 10.965 1.00 94.31 87 ALA A C 1
ATOM 695 O O . ALA A 1 87 ? -13.975 -1.017 9.891 1.00 94.31 87 ALA A O 1
ATOM 696 N N . ILE A 1 88 ? -13.917 -0.251 12.016 1.00 95.75 88 ILE A N 1
ATOM 697 C CA . ILE A 1 88 ? -15.271 0.316 12.017 1.00 95.75 88 ILE A CA 1
ATOM 698 C C . ILE A 1 88 ? -15.429 1.377 10.927 1.00 95.75 88 ILE A C 1
ATOM 700 O O . ILE A 1 88 ? -16.403 1.343 10.186 1.00 95.75 88 ILE A O 1
ATOM 704 N N . LEU A 1 89 ? -14.464 2.292 10.777 1.00 95.00 89 LEU A N 1
ATOM 705 C CA . LEU A 1 89 ? -14.516 3.307 9.723 1.00 95.00 89 LEU A CA 1
ATOM 706 C C . LEU A 1 89 ? -14.542 2.665 8.331 1.00 95.00 89 LEU A C 1
ATOM 708 O O . LEU A 1 89 ? -15.310 3.085 7.474 1.00 95.00 89 LEU A O 1
ATOM 712 N N . LYS A 1 90 ? -13.716 1.640 8.105 1.00 93.56 90 LYS A N 1
ATOM 713 C CA . LYS A 1 90 ? -13.673 0.920 6.829 1.00 93.56 90 LYS A CA 1
ATOM 714 C C . LYS A 1 90 ? -14.999 0.213 6.528 1.00 93.56 90 LYS A C 1
ATOM 716 O O . LYS A 1 90 ? -15.460 0.279 5.395 1.00 93.56 90 LYS A O 1
ATOM 721 N N . GLU A 1 91 ? -15.594 -0.460 7.512 1.00 95.25 91 GLU A N 1
ATOM 722 C CA . GLU A 1 91 ? -16.891 -1.138 7.367 1.00 95.25 91 GLU A CA 1
ATOM 723 C C . GLU A 1 91 ? -18.029 -0.144 7.123 1.00 95.25 91 GLU A C 1
ATOM 725 O O . GLU A 1 91 ? -18.788 -0.322 6.176 1.00 95.25 91 GLU A O 1
ATOM 730 N N . ALA A 1 92 ? -18.086 0.945 7.892 1.00 95.12 92 ALA A N 1
ATOM 731 C CA . ALA A 1 92 ? -19.089 1.991 7.714 1.00 95.12 92 ALA A CA 1
ATOM 732 C C . ALA A 1 92 ? -18.985 2.669 6.335 1.00 95.12 92 ALA A C 1
ATOM 734 O O . ALA A 1 92 ? -19.997 2.912 5.689 1.00 95.12 92 ALA A O 1
ATOM 735 N N . LEU A 1 93 ? -17.767 2.934 5.843 1.00 95.44 93 LEU A N 1
ATOM 736 C CA . LEU A 1 93 ? -17.565 3.484 4.496 1.00 95.44 93 LEU A CA 1
ATOM 737 C C . LEU A 1 93 ? -17.987 2.502 3.400 1.00 95.44 93 LEU A C 1
ATOM 739 O O . LEU A 1 93 ? -18.560 2.914 2.398 1.00 95.44 93 LEU A O 1
ATOM 743 N N . LYS A 1 94 ? -17.703 1.208 3.578 1.00 95.12 94 LYS A N 1
ATOM 744 C CA . LYS A 1 94 ? -18.164 0.158 2.664 1.00 95.12 94 LYS A CA 1
ATOM 745 C C . LYS A 1 94 ? -19.688 0.114 2.588 1.00 95.12 94 LYS A C 1
ATOM 747 O O . LYS A 1 94 ? -20.232 0.087 1.489 1.00 95.12 94 LYS A O 1
ATOM 752 N N . GLU A 1 95 ? -20.354 0.147 3.739 1.00 96.75 95 GLU A N 1
ATOM 753 C CA . GLU A 1 95 ? -21.813 0.165 3.835 1.00 96.75 95 GLU A CA 1
ATOM 754 C C . GLU A 1 95 ? -2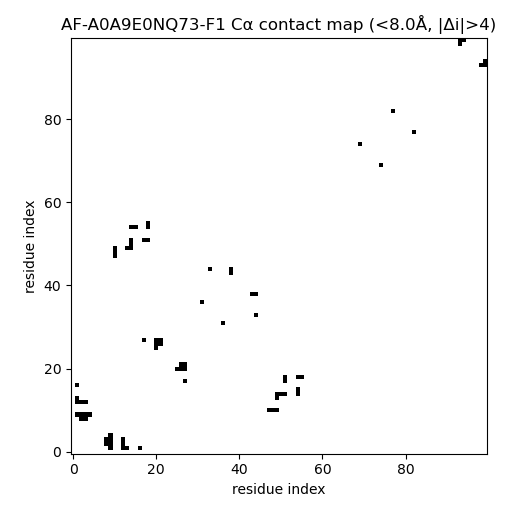2.412 1.396 3.141 1.00 96.75 95 GLU A C 1
ATOM 756 O O . GLU A 1 95 ? -23.258 1.240 2.262 1.00 96.75 95 GLU A O 1
ATOM 761 N N . GLU A 1 96 ? -21.908 2.593 3.452 1.00 96.56 96 GLU A N 1
ATOM 762 C CA . GLU A 1 96 ? -22.379 3.858 2.869 1.00 96.56 96 GLU A CA 1
ATOM 763 C C . GLU A 1 96 ? -22.189 3.910 1.343 1.00 96.56 96 GLU A C 1
ATOM 765 O O . GLU A 1 96 ? -23.032 4.431 0.615 1.00 96.56 96 GLU A O 1
ATOM 770 N N . LEU A 1 97 ? -21.092 3.338 0.836 1.00 95.69 97 LEU A N 1
ATOM 771 C CA . LEU A 1 97 ? -20.794 3.279 -0.599 1.00 95.69 97 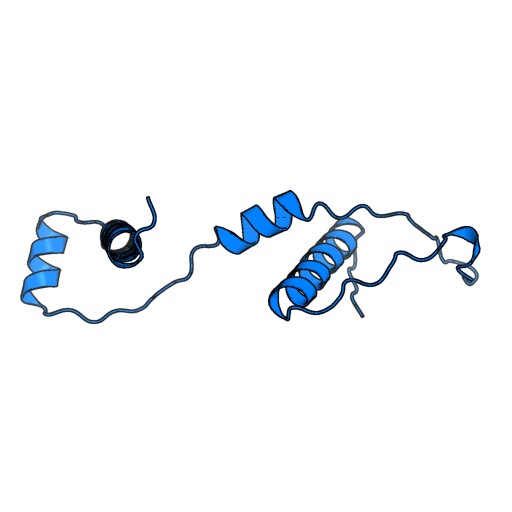LEU A CA 1
ATOM 772 C C . LEU A 1 97 ? -21.447 2.080 -1.312 1.00 95.69 97 LEU A C 1
ATOM 774 O O . LEU A 1 97 ? -21.281 1.930 -2.522 1.00 95.69 97 LEU A O 1
ATOM 778 N N . GLY A 1 98 ? -22.162 1.208 -0.593 1.00 94.06 98 GLY A N 1
ATOM 779 C CA . GLY A 1 98 ? -22.782 0.005 -1.158 1.00 94.06 98 GLY A CA 1
ATOM 780 C C . GLY A 1 98 ? -21.785 -1.068 -1.618 1.00 94.06 98 GLY A C 1
ATOM 781 O O . GLY A 1 98 ? -22.111 -1.895 -2.470 1.00 94.06 98 GLY A O 1
ATOM 782 N N . ILE A 1 99 ? -20.569 -1.069 -1.069 1.00 91.38 99 ILE A N 1
ATOM 783 C CA . ILE A 1 99 ? -19.492 -2.011 -1.392 1.00 91.38 99 ILE A CA 1
ATOM 784 C C . ILE A 1 99 ? -19.521 -3.149 -0.364 1.00 91.38 99 ILE A C 1
ATOM 786 O O . ILE A 1 99 ? -19.317 -2.914 0.824 1.00 91.38 99 ILE A O 1
ATOM 790 N N . ARG A 1 100 ? -19.744 -4.393 -0.805 1.00 70.31 100 ARG A N 1
ATOM 791 C CA . ARG A 1 100 ? -19.643 -5.588 0.056 1.00 70.31 100 ARG A CA 1
ATOM 792 C C . ARG A 1 100 ? -18.215 -6.136 0.041 1.00 70.31 100 ARG A C 1
ATOM 794 O O . ARG A 1 100 ? -17.770 -6.551 -1.046 1.00 70.31 100 ARG A O 1
#

Sequence (100 aa):
MTVGDTEEEALLMLELHLYGIEEDKEVIPNPSHIIEINHTKNQAIVLIKANMRATRDEMNNKAVKKTLTIPKWLNDQAMNKKINFSAILKEALKEELGIR

Foldseek 3Di:
DQDDPDPVSSLVRVLVVVVVCVVVVHDDDDDDDPVPDDDDPPDDDDDDDHPNVVSCVPVVPDDDDDDDDDDPVVVVVCVVVVHDPVVVVVVV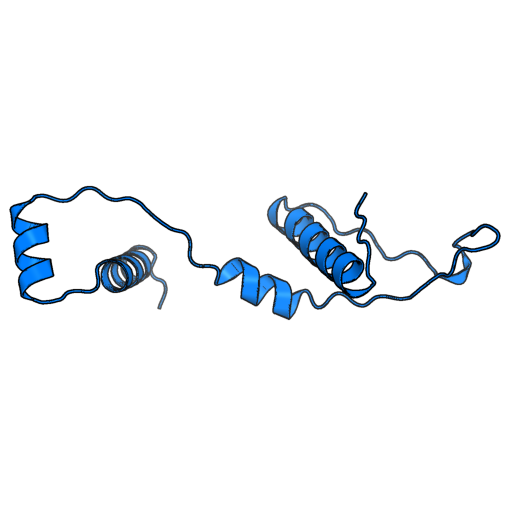VCVVVVHD

Secondary structure (DSSP, 8-state):
----SSHHHHHHHHHHHHHHHHHTTPPPPPPPPGGG----TT---------HHHHHHHHHTPPPP------HHHHHHHHHTT--HHHHHHHHHHHHTT--

pLDDT: mean 91.14, std 5.81, range [56.34, 98.19]